Protein AF-A0A920TX94-F1 (afdb_monomer_lite)

Radius of gyration: 23.21 Å; chains: 1; bounding box: 43×27×56 Å

Foldseek 3Di:
DPPVLVVVLVVLVVVLVPDDPPDPCNVVSVVVSVVSVPAPPDPPGPPPDDDDVVVVVVVVVVVVVVVVVVVVVD

Structure (mmCIF, N/CA/C/O backbone):
data_AF-A0A920TX94-F1
#
_entry.id   AF-A0A920TX94-F1
#
loo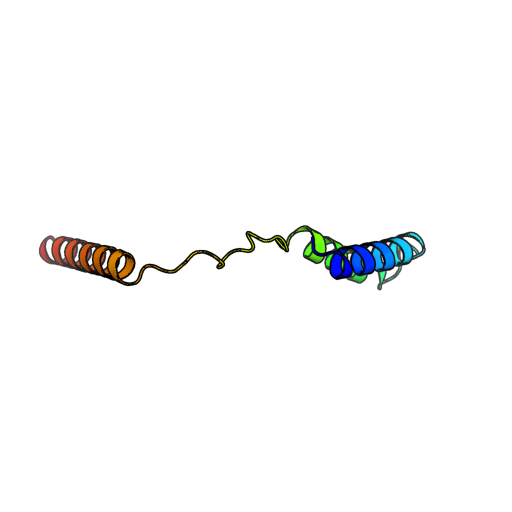p_
_atom_site.group_PDB
_atom_site.id
_atom_site.type_symbol
_atom_site.label_atom_id
_atom_site.label_alt_id
_atom_site.label_comp_id
_atom_site.label_asym_id
_atom_site.label_entity_id
_atom_site.label_seq_id
_atom_site.pdbx_PDB_ins_code
_atom_site.Cartn_x
_atom_site.Cartn_y
_atom_site.Cartn_z
_atom_site.occupancy
_atom_site.B_iso_or_equiv
_atom_site.auth_seq_id
_atom_site.auth_comp_id
_atom_site.auth_asym_id
_atom_site.auth_atom_id
_atom_site.pdbx_PDB_model_num
ATOM 1 N N . MET A 1 1 ? -4.873 7.322 -5.905 1.00 70.69 1 MET A N 1
ATOM 2 C CA . MET A 1 1 ? -3.488 7.783 -5.680 1.00 70.69 1 MET A CA 1
ATOM 3 C C . MET A 1 1 ? -3.349 9.214 -6.176 1.00 70.69 1 MET A C 1
ATOM 5 O O . MET 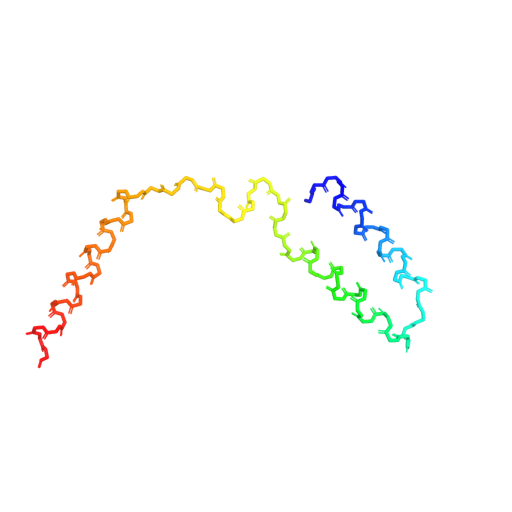A 1 1 ? -3.833 9.487 -7.272 1.00 70.69 1 MET A O 1
ATOM 9 N N . PRO A 1 2 ? -2.706 10.113 -5.416 1.00 82.69 2 PRO A N 1
ATOM 10 C CA . PRO A 1 2 ? -2.358 11.456 -5.863 1.00 82.69 2 PRO A CA 1
ATOM 11 C C . PRO A 1 2 ? -1.382 11.372 -7.042 1.00 82.69 2 PRO A C 1
ATOM 13 O O . PRO A 1 2 ? -0.616 10.408 -7.139 1.00 82.69 2 PRO A O 1
ATOM 16 N N . LYS A 1 3 ? -1.397 12.372 -7.931 1.00 83.94 3 LYS A N 1
ATOM 17 C CA . LYS A 1 3 ? -0.602 12.360 -9.175 1.00 83.94 3 LYS A CA 1
ATOM 18 C C . LYS A 1 3 ? 0.891 12.132 -8.913 1.00 83.94 3 LYS A C 1
ATOM 20 O O . LYS A 1 3 ? 1.479 11.234 -9.504 1.00 83.94 3 LYS A O 1
ATOM 25 N N . GLU A 1 4 ? 1.459 12.855 -7.951 1.00 86.06 4 GLU A N 1
ATOM 26 C CA . GLU A 1 4 ? 2.884 12.777 -7.601 1.00 86.06 4 GLU A CA 1
ATOM 27 C C . GLU A 1 4 ? 3.309 11.392 -7.090 1.00 86.06 4 GLU A C 1
ATOM 29 O O . GLU A 1 4 ? 4.384 10.893 -7.429 1.00 86.06 4 GLU A O 1
ATOM 34 N N . VAL A 1 5 ? 2.461 10.741 -6.286 1.00 86.31 5 VAL A N 1
ATOM 35 C CA . VAL A 1 5 ? 2.758 9.402 -5.757 1.00 86.31 5 VAL A CA 1
ATOM 36 C C . VAL A 1 5 ? 2.668 8.359 -6.866 1.00 86.31 5 VAL A C 1
ATOM 38 O O . VAL A 1 5 ? 3.527 7.486 -6.960 1.00 86.31 5 VAL A O 1
ATOM 41 N N . GLY A 1 6 ? 1.672 8.481 -7.749 1.00 87.25 6 GLY A N 1
ATOM 42 C CA . GLY A 1 6 ? 1.529 7.597 -8.905 1.00 87.25 6 GLY A CA 1
ATOM 43 C C . GLY A 1 6 ? 2.706 7.697 -9.881 1.00 87.25 6 GLY A C 1
ATOM 44 O O . GLY A 1 6 ? 3.147 6.682 -10.416 1.00 87.25 6 GLY A O 1
ATOM 45 N N . GLU A 1 7 ? 3.250 8.895 -10.097 1.00 90.75 7 GLU A N 1
ATOM 46 C CA . GL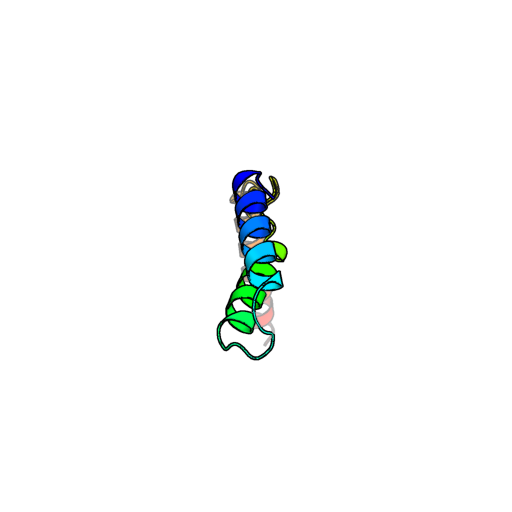U A 1 7 ? 4.443 9.093 -10.930 1.00 90.75 7 GLU A CA 1
ATOM 47 C C . GLU A 1 7 ? 5.692 8.449 -10.319 1.00 90.75 7 GLU A C 1
ATOM 49 O O . GLU A 1 7 ? 6.424 7.746 -11.022 1.00 90.75 7 GLU A O 1
ATOM 54 N N . LYS A 1 8 ? 5.905 8.611 -9.006 1.00 88.81 8 LYS A N 1
ATOM 55 C CA . LYS A 1 8 ? 7.003 7.943 -8.287 1.00 88.81 8 LYS A CA 1
ATOM 56 C C . LYS A 1 8 ? 6.870 6.420 -8.327 1.00 88.81 8 LYS A C 1
ATOM 58 O O . LYS A 1 8 ? 7.839 5.748 -8.663 1.00 88.81 8 LYS A O 1
ATOM 63 N N . ALA A 1 9 ? 5.675 5.883 -8.077 1.00 90.62 9 ALA A N 1
ATOM 64 C CA . ALA A 1 9 ? 5.418 4.444 -8.133 1.00 90.62 9 ALA A CA 1
ATOM 65 C C . ALA A 1 9 ? 5.733 3.860 -9.521 1.00 90.62 9 ALA A C 1
ATOM 67 O O . ALA A 1 9 ? 6.414 2.845 -9.631 1.00 90.62 9 ALA A O 1
ATOM 68 N N . LYS A 1 10 ? 5.313 4.539 -10.598 1.00 91.56 10 LYS A N 1
ATOM 69 C CA . LYS A 1 10 ? 5.625 4.126 -11.978 1.00 91.56 10 LYS A CA 1
ATOM 70 C C . LYS A 1 10 ? 7.121 4.176 -12.288 1.00 91.56 10 LYS A C 1
ATOM 72 O O . LYS A 1 10 ? 7.609 3.345 -13.048 1.00 91.56 10 LYS A O 1
ATOM 77 N N . LYS A 1 11 ? 7.848 5.152 -11.740 1.00 92.44 11 LYS A N 1
ATOM 78 C CA . LYS A 1 11 ? 9.302 5.254 -11.910 1.00 92.44 11 LYS A CA 1
ATOM 79 C C . LYS A 1 11 ? 10.024 4.092 -11.227 1.00 92.44 11 LYS A C 1
ATOM 81 O O . LYS A 1 11 ? 10.881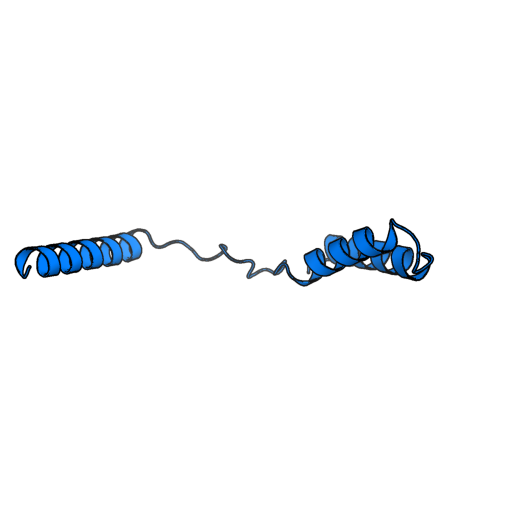 3.475 -11.854 1.00 92.44 11 LYS A O 1
ATOM 86 N N . GLU A 1 12 ? 9.658 3.775 -9.988 1.00 90.44 12 GLU A N 1
ATOM 87 C CA . GLU A 1 12 ? 10.245 2.641 -9.265 1.00 90.44 12 GLU A CA 1
ATOM 88 C C . GLU A 1 12 ? 9.851 1.296 -9.888 1.00 90.44 12 GLU A C 1
ATOM 90 O O . GLU A 1 12 ? 10.690 0.405 -9.976 1.00 90.44 12 GLU A O 1
ATOM 95 N N . LEU A 1 13 ? 8.633 1.168 -10.429 1.00 91.75 13 LEU A N 1
ATOM 96 C CA . LEU A 1 13 ? 8.219 -0.020 -11.182 1.00 91.75 13 LEU A CA 1
ATOM 97 C C . LEU A 1 13 ? 9.098 -0.248 -12.417 1.00 91.75 13 LEU A C 1
ATOM 99 O O . LEU A 1 13 ? 9.633 -1.338 -12.590 1.00 91.75 13 LEU A O 1
ATOM 103 N N . LYS A 1 14 ? 9.329 0.793 -13.228 1.00 92.50 14 LYS A N 1
ATOM 104 C CA . LYS A 1 14 ? 10.248 0.712 -14.378 1.00 92.50 14 LYS A CA 1
ATOM 105 C C . LYS A 1 14 ? 11.669 0.347 -13.963 1.00 92.50 14 LYS A C 1
ATOM 107 O O . LYS A 1 14 ? 12.370 -0.346 -14.689 1.00 92.50 14 LYS A O 1
ATOM 112 N N . ARG A 1 15 ? 12.120 0.835 -12.805 1.00 89.62 15 ARG A N 1
ATOM 113 C CA . ARG A 1 15 ? 13.433 0.480 -12.265 1.00 89.62 15 ARG A CA 1
ATOM 114 C C . ARG A 1 15 ? 13.479 -1.001 -11.884 1.00 89.62 15 ARG A C 1
ATOM 116 O O . ARG A 1 15 ? 14.451 -1.661 -12.231 1.00 89.62 15 ARG A O 1
ATOM 123 N N . LEU A 1 16 ? 12.440 -1.513 -11.223 1.00 89.44 16 LEU A N 1
ATOM 124 C CA . LEU A 1 16 ? 12.314 -2.922 -10.844 1.00 89.44 16 LEU A CA 1
ATOM 125 C C . LEU A 1 16 ? 12.270 -3.850 -12.069 1.00 89.44 16 LEU A C 1
ATOM 127 O O . LEU A 1 16 ? 12.926 -4.884 -12.053 1.00 89.44 16 LEU A O 1
ATOM 131 N N . GLU A 1 17 ? 11.567 -3.470 -13.141 1.00 89.56 17 GLU A N 1
ATOM 132 C CA . GLU A 1 17 ? 11.517 -4.234 -14.403 1.00 89.56 17 GLU A CA 1
ATOM 133 C C . GLU A 1 17 ? 12.904 -4.454 -15.031 1.00 89.56 17 GLU A C 1
ATOM 135 O O . GLU A 1 17 ? 13.131 -5.459 -15.700 1.00 89.56 17 GLU A O 1
ATOM 140 N N . LEU A 1 18 ? 13.839 -3.527 -14.804 1.00 91.06 18 LEU A N 1
ATOM 141 C CA . LEU A 1 18 ? 15.211 -3.597 -15.311 1.00 91.06 18 LEU A CA 1
ATOM 142 C C . LEU A 1 18 ? 16.173 -4.322 -14.354 1.00 91.06 18 LEU A C 1
ATOM 144 O O . LEU A 1 18 ? 17.321 -4.582 -14.723 1.00 91.06 18 LEU A O 1
ATOM 148 N N . MET A 1 19 ? 15.750 -4.635 -13.125 1.00 90.25 19 MET A N 1
ATOM 149 C CA . MET A 1 19 ? 16.592 -5.333 -12.154 1.00 90.25 19 MET A CA 1
ATOM 150 C C . MET A 1 19 ? 16.710 -6.820 -12.489 1.00 90.25 19 MET A C 1
ATOM 152 O O . MET A 1 19 ? 15.761 -7.471 -12.921 1.00 90.25 19 MET A O 1
ATOM 156 N N . GLN A 1 20 ? 17.883 -7.393 -12.218 1.00 89.19 20 GLN A N 1
ATOM 157 C CA . GLN A 1 20 ? 18.044 -8.843 -12.248 1.00 89.19 20 GLN A CA 1
ATOM 158 C C . GLN A 1 20 ? 17.214 -9.475 -11.114 1.00 89.19 20 GLN A C 1
ATOM 160 O O . GLN A 1 20 ? 17.367 -9.047 -9.967 1.00 89.19 20 GLN A O 1
ATOM 165 N N . PRO A 1 21 ? 16.398 -10.515 -11.379 1.00 80.19 21 PRO A N 1
ATOM 166 C CA . PRO A 1 21 ? 15.536 -11.136 -10.366 1.00 80.19 21 PRO A CA 1
ATOM 167 C C . PRO A 1 21 ? 16.277 -11.675 -9.134 1.00 80.19 21 PRO A C 1
ATOM 169 O O . PRO A 1 21 ? 15.707 -11.742 -8.052 1.00 80.19 21 PRO A O 1
ATOM 172 N N . MET A 1 22 ? 17.552 -12.040 -9.294 1.00 84.94 22 MET A N 1
ATOM 173 C CA . MET A 1 22 ? 18.411 -12.554 -8.219 1.00 84.94 22 MET A CA 1
ATOM 174 C C . MET A 1 22 ? 19.141 -11.445 -7.440 1.00 84.94 22 MET A C 1
ATOM 176 O O . MET A 1 22 ? 19.925 -11.741 -6.542 1.00 84.94 22 MET A O 1
ATOM 180 N N . SER A 1 23 ? 18.928 -10.171 -7.788 1.00 90.62 23 SER A N 1
ATOM 181 C CA . SER A 1 23 ? 19.518 -9.041 -7.067 1.00 90.62 23 SER A CA 1
ATOM 182 C C . SER A 1 23 ? 18.897 -8.897 -5.680 1.00 90.62 23 SER A C 1
ATOM 184 O O . SER A 1 23 ? 17.676 -8.942 -5.532 1.00 90.62 23 SER A O 1
ATOM 186 N N . ALA A 1 24 ? 19.729 -8.619 -4.674 1.00 85.00 24 ALA A N 1
ATOM 187 C CA . ALA A 1 24 ? 19.278 -8.305 -3.318 1.00 85.00 24 ALA A CA 1
ATOM 188 C C . ALA A 1 24 ? 18.404 -7.032 -3.250 1.00 85.00 24 ALA A C 1
ATOM 190 O O . ALA A 1 24 ? 17.652 -6.852 -2.295 1.00 85.00 24 ALA A O 1
ATOM 191 N N . GLU A 1 25 ? 18.460 -6.165 -4.267 1.00 86.94 25 GLU A N 1
ATOM 192 C CA . GLU A 1 25 ? 17.662 -4.933 -4.343 1.00 86.94 25 GLU A CA 1
ATOM 193 C C . GLU A 1 25 ? 16.233 -5.164 -4.865 1.00 86.94 25 GLU A C 1
ATOM 195 O O . GLU A 1 25 ? 15.315 -4.425 -4.503 1.00 86.94 25 GLU A O 1
ATOM 200 N N . ALA A 1 26 ? 16.019 -6.204 -5.679 1.00 88.75 26 ALA A N 1
ATOM 201 C CA . ALA A 1 26 ? 14.726 -6.511 -6.290 1.00 88.75 26 ALA A CA 1
ATOM 202 C C . ALA A 1 26 ? 13.599 -6.781 -5.267 1.00 88.75 26 ALA A C 1
ATOM 204 O O . ALA A 1 26 ? 12.530 -6.178 -5.402 1.00 88.75 26 ALA A O 1
ATOM 205 N N . PRO A 1 27 ? 13.788 -7.610 -4.215 1.00 90.56 27 PRO A N 1
ATOM 206 C CA . PRO A 1 27 ? 12.749 -7.807 -3.204 1.00 90.56 27 PRO A CA 1
ATOM 207 C C . PRO A 1 27 ? 12.459 -6.530 -2.406 1.00 90.56 27 PRO A C 1
ATOM 209 O O . PRO A 1 27 ? 11.313 -6.291 -2.042 1.00 90.56 27 PRO A O 1
ATOM 212 N N . VAL A 1 28 ? 13.458 -5.670 -2.179 1.00 90.19 28 VAL A N 1
ATOM 213 C CA . VAL A 1 28 ? 13.274 -4.399 -1.459 1.00 90.19 28 VAL A CA 1
ATOM 214 C C . VAL A 1 28 ? 12.416 -3.429 -2.275 1.00 90.19 28 VAL A C 1
ATOM 216 O O . VAL A 1 28 ? 11.458 -2.857 -1.755 1.00 90.19 28 VAL A O 1
ATOM 219 N N . ALA A 1 29 ? 12.716 -3.277 -3.567 1.00 90.25 29 ALA A N 1
ATOM 220 C CA . ALA A 1 29 ? 11.943 -2.429 -4.472 1.00 90.25 29 ALA A CA 1
ATOM 221 C C . ALA A 1 29 ? 10.512 -2.955 -4.684 1.00 90.25 29 ALA A C 1
ATOM 223 O O . ALA A 1 29 ? 9.567 -2.167 -4.731 1.00 90.25 29 ALA A O 1
ATOM 224 N N . ARG A 1 30 ? 10.331 -4.280 -4.743 1.00 91.56 30 ARG A N 1
ATOM 225 C CA . ARG A 1 30 ? 9.007 -4.906 -4.825 1.00 91.56 30 ARG A CA 1
ATOM 226 C C . ARG A 1 30 ? 8.150 -4.602 -3.597 1.00 91.56 30 ARG A C 1
ATOM 228 O O . ARG A 1 30 ? 7.049 -4.088 -3.761 1.00 91.56 30 ARG A O 1
ATOM 235 N N . THR A 1 31 ? 8.675 -4.832 -2.393 1.00 92.12 31 THR A N 1
ATOM 236 C CA . THR A 1 31 ? 7.966 -4.528 -1.139 1.00 92.12 31 THR A CA 1
ATOM 237 C C . THR A 1 31 ? 7.589 -3.049 -1.052 1.00 92.12 31 THR A C 1
ATOM 239 O O . THR A 1 31 ? 6.498 -2.703 -0.607 1.00 92.12 31 THR A O 1
ATOM 242 N N . TYR A 1 32 ? 8.466 -2.155 -1.519 1.00 90.94 32 TYR A N 1
ATOM 243 C CA . TYR A 1 32 ? 8.166 -0.725 -1.557 1.00 90.94 32 TYR A CA 1
ATOM 244 C C . TYR A 1 32 ? 6.965 -0.400 -2.459 1.00 90.94 32 TYR A C 1
ATOM 246 O O . TYR A 1 32 ? 6.089 0.369 -2.066 1.00 90.94 32 TYR A O 1
ATOM 254 N N . ILE A 1 33 ? 6.892 -0.999 -3.650 1.00 91.06 33 ILE A N 1
ATOM 255 C CA . ILE A 1 33 ? 5.757 -0.818 -4.567 1.00 91.06 33 ILE A CA 1
ATOM 256 C C . ILE A 1 33 ? 4.477 -1.429 -3.983 1.00 91.06 33 ILE A C 1
ATOM 258 O O . ILE A 1 33 ? 3.427 -0.794 -4.063 1.00 91.06 33 ILE A O 1
ATOM 262 N N . GLU A 1 34 ? 4.568 -2.605 -3.358 1.00 90.94 34 GLU A N 1
ATOM 263 C CA . GLU A 1 34 ? 3.442 -3.269 -2.682 1.00 90.94 34 GLU A CA 1
ATOM 264 C C . GLU A 1 34 ? 2.847 -2.368 -1.582 1.00 90.94 34 GLU A C 1
ATOM 266 O O . GLU A 1 34 ? 1.637 -2.145 -1.532 1.00 90.94 34 GLU A O 1
ATOM 271 N N . TRP A 1 35 ? 3.689 -1.717 -0.775 1.00 89.50 35 TRP A N 1
ATOM 272 C CA . TRP A 1 35 ? 3.218 -0.749 0.222 1.00 89.50 35 TRP A CA 1
ATOM 273 C C . TRP A 1 35 ? 2.525 0.459 -0.403 1.00 89.50 35 TRP A C 1
ATOM 275 O O . TRP A 1 35 ? 1.502 0.922 0.102 1.00 89.50 35 TRP A O 1
ATOM 285 N N . LEU A 1 36 ? 3.059 0.985 -1.507 1.00 87.56 36 LEU A N 1
ATOM 286 C CA . LEU A 1 36 ? 2.428 2.106 -2.201 1.00 87.56 36 LEU A CA 1
ATOM 287 C C . LEU A 1 36 ? 1.035 1.739 -2.724 1.00 87.56 36 LEU A C 1
ATOM 289 O O . LEU A 1 36 ? 0.170 2.614 -2.747 1.00 87.56 36 LEU A O 1
ATOM 293 N N . 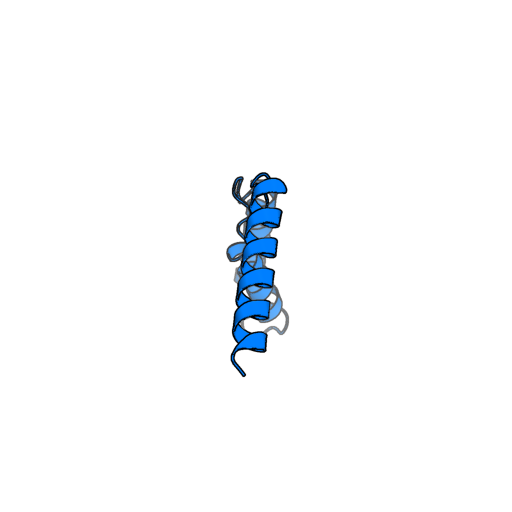THR A 1 37 ? 0.807 0.485 -3.127 1.00 85.88 37 THR A N 1
ATOM 294 C CA . THR A 1 37 ? -0.501 0.007 -3.603 1.00 85.88 37 THR A CA 1
ATOM 295 C C . THR A 1 37 ? -1.498 -0.284 -2.488 1.00 85.88 37 THR A C 1
ATOM 297 O O . THR A 1 37 ? -2.694 -0.081 -2.699 1.00 85.88 37 THR A O 1
ATOM 300 N N . ASP A 1 38 ? -1.024 -0.688 -1.311 1.00 87.62 38 ASP A N 1
ATOM 301 C CA . ASP A 1 38 ? -1.885 -1.066 -0.185 1.00 87.62 38 ASP A CA 1
ATOM 302 C C . ASP A 1 38 ? -2.439 0.143 0.583 1.00 87.62 38 ASP A C 1
ATOM 304 O O . ASP A 1 38 ? -3.500 0.067 1.210 1.00 87.62 38 ASP A O 1
ATOM 308 N N . ILE A 1 39 ? -1.752 1.288 0.539 1.00 84.88 39 ILE A N 1
ATOM 309 C CA . ILE A 1 39 ? -2.173 2.478 1.283 1.00 84.88 39 ILE A CA 1
ATOM 310 C C . ILE A 1 39 ? -3.324 3.191 0.544 1.00 84.88 39 ILE A C 1
ATOM 312 O O . ILE A 1 39 ? -3.179 3.577 -0.623 1.00 84.88 39 ILE A O 1
ATOM 316 N N . PRO A 1 40 ? -4.456 3.486 1.218 1.00 79.38 40 PRO A N 1
ATOM 317 C CA . PRO A 1 40 ? -5.576 4.213 0.625 1.00 79.38 40 PRO A CA 1
ATOM 318 C C . PRO A 1 40 ? -5.266 5.717 0.508 1.00 79.38 40 PRO A C 1
ATOM 320 O O . PRO A 1 40 ? -5.806 6.544 1.234 1.00 79.38 40 PRO A O 1
ATOM 323 N N . LEU A 1 41 ? -4.404 6.095 -0.440 1.00 75.50 41 LEU A N 1
ATOM 324 C CA . LEU A 1 41 ? -3.938 7.472 -0.686 1.00 75.50 41 LEU A CA 1
ATOM 325 C C . LEU A 1 41 ? -4.986 8.380 -1.386 1.00 75.50 41 LEU A C 1
ATOM 327 O O . LEU A 1 41 ? -4.637 9.264 -2.165 1.00 75.50 41 LEU A O 1
ATOM 331 N N . GLY A 1 42 ? -6.281 8.112 -1.229 1.00 72.38 42 GLY A N 1
ATOM 332 C CA . GLY A 1 42 ? -7.363 8.888 -1.849 1.00 72.38 42 GLY A CA 1
ATOM 333 C C . GLY A 1 42 ? -7.947 9.954 -0.920 1.00 72.38 42 GLY A C 1
ATOM 334 O O . GLY A 1 42 ? -7.599 10.026 0.252 1.00 72.38 42 GLY A O 1
ATOM 335 N N . GLU A 1 43 ? -8.914 10.732 -1.415 1.00 61.16 43 GLU A N 1
ATOM 336 C CA . GLU A 1 43 ? -9.669 11.725 -0.618 1.00 61.16 43 GLU A CA 1
ATOM 337 C C . GLU A 1 43 ? -10.410 11.109 0.589 1.00 61.16 43 GLU A C 1
ATOM 339 O O . GLU A 1 43 ? -10.769 11.802 1.538 1.00 61.16 43 GLU A O 1
ATOM 344 N N . LYS A 1 44 ? -10.595 9.783 0.577 1.00 61.06 44 LYS A N 1
ATOM 345 C CA . LYS A 1 44 ? -11.148 8.979 1.675 1.00 61.06 44 LYS A CA 1
ATOM 346 C C . LYS A 1 44 ? -10.078 8.164 2.413 1.00 61.06 44 LYS A C 1
ATOM 348 O O . LYS A 1 44 ? -10.355 7.050 2.852 1.00 61.06 44 LYS A O 1
ATOM 353 N N . ALA A 1 45 ? -8.848 8.670 2.502 1.00 63.59 45 ALA A N 1
ATOM 354 C CA . ALA A 1 45 ? -7.847 8.094 3.393 1.00 63.59 45 ALA A CA 1
ATOM 355 C C . ALA A 1 45 ? -8.433 7.989 4.812 1.00 63.59 45 ALA A C 1
ATOM 357 O O . ALA A 1 45 ? -9.133 8.897 5.271 1.00 63.59 45 ALA A O 1
ATOM 358 N N . ALA A 1 46 ? -8.195 6.859 5.482 1.00 58.62 46 ALA A N 1
ATOM 359 C CA . ALA A 1 46 ? -8.745 6.593 6.807 1.00 58.62 46 ALA A CA 1
ATOM 360 C C . ALA A 1 46 ? -8.419 7.758 7.761 1.00 58.62 46 ALA A C 1
ATOM 362 O O . ALA A 1 46 ? -7.252 8.084 7.964 1.00 58.62 46 ALA A O 1
ATOM 363 N N . GLY A 1 47 ? -9.452 8.401 8.319 1.00 61.75 47 GLY A N 1
ATOM 364 C CA . GLY A 1 47 ? -9.300 9.509 9.271 1.00 61.75 47 GLY A CA 1
ATOM 365 C C . GLY A 1 47 ? -9.746 10.895 8.790 1.00 61.75 47 GLY A C 1
ATOM 366 O O . GLY A 1 47 ? -9.627 11.847 9.555 1.00 61.75 47 GLY A O 1
ATOM 367 N N . THR A 1 48 ? -10.296 11.040 7.579 1.00 59.41 48 THR A N 1
ATOM 368 C CA . THR A 1 48 ? -10.921 12.312 7.147 1.00 59.41 48 THR A CA 1
ATOM 369 C C . THR A 1 48 ? -12.335 12.524 7.699 1.00 59.41 48 THR A C 1
ATOM 371 O O . THR A 1 48 ? -12.922 13.596 7.530 1.00 59.41 48 THR A O 1
ATOM 374 N N . GLU A 1 49 ? -12.896 11.530 8.388 1.00 73.06 49 GLU A N 1
ATOM 375 C CA . GLU A 1 49 ? -14.198 11.652 9.033 1.00 73.06 49 GLU A CA 1
ATOM 376 C C . GLU A 1 49 ? -14.120 12.546 10.276 1.00 73.06 49 GLU A C 1
ATOM 378 O O . GLU A 1 49 ? -13.236 12.414 11.123 1.00 73.06 49 GLU A O 1
ATOM 383 N N . LYS A 1 50 ? -15.081 13.467 10.411 1.00 73.94 50 LYS A N 1
ATOM 384 C CA . LYS A 1 50 ? -15.183 14.324 11.595 1.00 73.94 50 LYS A CA 1
ATOM 385 C C . LYS A 1 50 ? -15.509 13.466 12.816 1.00 73.94 50 LYS A C 1
ATOM 387 O O . LYS A 1 50 ? -16.620 12.952 12.940 1.00 73.94 50 LYS A O 1
ATOM 392 N N . ILE A 1 51 ? -14.561 13.369 13.743 1.00 77.81 51 ILE A N 1
ATOM 393 C CA . ILE A 1 51 ? -14.743 12.661 15.011 1.00 77.81 51 ILE A CA 1
ATOM 394 C C . ILE A 1 51 ? -15.804 13.392 15.846 1.00 77.81 51 ILE A C 1
ATOM 396 O O . ILE A 1 51 ? -15.602 14.520 16.298 1.00 77.81 51 ILE A O 1
ATOM 400 N N . LYS A 1 52 ? -16.947 12.742 16.078 1.00 87.06 52 LYS A N 1
ATOM 401 C CA . LYS A 1 52 ? -18.018 13.267 16.932 1.00 87.06 52 LYS A CA 1
ATOM 402 C C . LYS A 1 52 ? -17.788 12.862 18.387 1.00 87.06 52 LYS A C 1
ATOM 404 O O . LYS A 1 52 ? -18.179 11.782 18.828 1.00 87.06 52 LYS A O 1
ATOM 409 N N . ILE A 1 53 ? -17.187 13.769 19.152 1.00 87.25 53 ILE A N 1
ATOM 410 C CA . ILE A 1 53 ? -16.825 13.562 20.567 1.00 87.25 53 ILE A CA 1
ATOM 411 C C . ILE A 1 53 ? -18.041 13.157 21.422 1.00 87.25 53 ILE A C 1
ATOM 413 O O . ILE A 1 53 ? -17.949 12.272 22.271 1.00 87.25 53 ILE A O 1
ATOM 417 N N . SER A 1 54 ? -19.206 13.755 21.171 1.00 90.31 54 SER A N 1
ATOM 418 C CA . SER A 1 54 ? -20.440 13.492 21.921 1.00 90.31 54 SER A CA 1
ATOM 419 C C . SER A 1 54 ? -21.006 12.083 21.702 1.00 90.31 54 SER A C 1
ATOM 421 O O . SER A 1 54 ? -21.565 11.500 22.632 1.00 90.31 54 SER A O 1
ATOM 423 N N . GLU A 1 55 ? -20.846 11.502 20.511 1.00 88.19 55 GLU A N 1
ATOM 424 C CA . GLU A 1 55 ? -21.208 10.101 20.247 1.00 88.19 55 GLU A CA 1
ATOM 425 C C . GLU A 1 55 ? -20.211 9.148 20.924 1.00 88.19 55 GLU A C 1
ATOM 427 O O . GLU A 1 55 ? -20.625 8.215 21.616 1.00 88.19 55 GLU A O 1
ATOM 432 N N . ALA A 1 56 ? -18.909 9.443 20.841 1.00 89.19 56 ALA A N 1
ATOM 433 C CA . ALA A 1 56 ? -17.864 8.661 21.504 1.00 89.19 56 ALA A CA 1
ATOM 434 C C . ALA A 1 56 ? -18.053 8.601 23.033 1.00 89.19 56 ALA A C 1
ATOM 436 O O . ALA A 1 56 ? -17.936 7.535 23.641 1.00 89.19 56 ALA A O 1
ATOM 437 N N . GLN A 1 57 ? -18.426 9.722 23.661 1.00 92.31 57 GLN A N 1
ATOM 438 C CA . GLN A 1 57 ? -18.687 9.782 25.100 1.00 92.31 57 GLN A CA 1
ATOM 439 C C . GLN A 1 57 ? -19.891 8.917 25.513 1.00 92.31 57 GLN A C 1
ATOM 441 O O . GLN A 1 57 ? -19.855 8.267 26.561 1.00 92.31 57 GLN A O 1
ATOM 446 N N . LYS A 1 58 ? -20.952 8.867 24.694 1.00 93.69 58 LYS A N 1
ATOM 447 C CA . LYS A 1 58 ? -22.117 8.000 24.943 1.00 93.69 58 LYS A CA 1
ATOM 448 C C . LYS A 1 58 ? -21.732 6.523 24.893 1.00 93.69 58 LYS A C 1
ATOM 450 O O . LYS A 1 58 ? -22.082 5.786 25.815 1.00 93.69 58 LYS A O 1
ATOM 455 N N . VAL A 1 59 ? -20.975 6.118 23.871 1.00 92.19 59 VAL A N 1
ATOM 456 C CA . VAL A 1 59 ? -20.478 4.740 23.723 1.00 92.19 59 VAL A CA 1
ATOM 457 C C . VAL A 1 59 ? -19.597 4.357 24.912 1.00 92.19 59 VAL A C 1
ATOM 459 O O . VAL A 1 59 ? -19.811 3.311 25.523 1.00 92.19 59 VAL A O 1
ATOM 462 N N . LEU A 1 60 ? -18.671 5.230 25.319 1.00 92.25 60 LEU A N 1
ATOM 463 C CA . LEU A 1 60 ? -17.820 4.995 26.485 1.00 92.25 60 LEU A CA 1
ATOM 464 C C . LEU A 1 60 ? -18.645 4.819 27.769 1.00 92.25 60 LEU A C 1
ATOM 466 O O . LEU A 1 60 ? -18.429 3.871 28.524 1.00 92.25 60 LEU A O 1
ATOM 470 N N . MET A 1 61 ? -19.627 5.693 28.005 1.00 93.25 61 MET A N 1
ATOM 471 C CA . MET A 1 61 ? -20.513 5.573 29.166 1.00 93.25 61 MET A CA 1
ATOM 472 C C . MET A 1 61 ? -21.328 4.277 29.146 1.00 93.25 61 MET A C 1
ATOM 474 O O . MET A 1 61 ? -21.510 3.660 30.196 1.00 93.25 61 MET A O 1
ATOM 478 N N . GLN A 1 62 ? -21.804 3.840 27.979 1.00 93.19 62 GLN A N 1
ATOM 479 C CA . GLN A 1 62 ? -22.505 2.565 27.832 1.00 93.19 62 GLN A CA 1
ATOM 480 C C . GLN A 1 62 ? -21.594 1.386 28.189 1.00 93.19 62 GLN A C 1
ATOM 482 O O . GLN A 1 62 ? -21.976 0.555 29.008 1.00 93.19 62 GLN A O 1
ATOM 487 N N . ILE A 1 63 ? -20.364 1.359 27.667 1.00 93.31 63 ILE A N 1
ATOM 488 C CA . ILE A 1 63 ? -19.379 0.309 27.967 1.00 93.31 63 ILE A CA 1
ATOM 489 C C . ILE A 1 63 ? -19.069 0.252 29.469 1.00 93.31 63 ILE A C 1
ATOM 491 O O . ILE A 1 63 ? -19.041 -0.830 30.060 1.00 93.31 63 ILE A O 1
ATOM 495 N N . ILE A 1 64 ? -18.873 1.409 30.110 1.00 92.94 64 ILE A N 1
ATOM 496 C CA . ILE A 1 64 ? -18.608 1.489 31.552 1.00 92.94 64 ILE A CA 1
ATOM 497 C C . ILE A 1 64 ? -19.794 0.940 32.356 1.00 92.94 64 ILE A C 1
ATOM 499 O O . ILE A 1 64 ? -19.584 0.194 33.314 1.00 92.94 64 ILE A O 1
ATOM 503 N N . ARG A 1 65 ? -21.036 1.269 31.974 1.00 89.50 65 ARG A N 1
ATOM 504 C CA . ARG A 1 65 ? -22.246 0.753 32.638 1.00 89.50 65 ARG A CA 1
ATOM 505 C C . ARG A 1 65 ? -22.368 -0.762 32.497 1.00 89.50 65 ARG A C 1
ATOM 507 O O . ARG A 1 65 ? -22.569 -1.435 33.505 1.00 89.50 65 ARG A O 1
ATOM 514 N N . THR A 1 66 ? -22.176 -1.300 31.293 1.00 87.00 66 THR A N 1
ATOM 515 C CA . THR A 1 66 ? -22.239 -2.748 31.041 1.00 87.00 66 THR A CA 1
ATOM 516 C C . THR A 1 66 ? -21.187 -3.500 31.852 1.00 87.00 66 THR A C 1
ATOM 518 O O . THR A 1 66 ? -21.506 -4.489 32.508 1.00 87.00 66 THR A O 1
ATOM 521 N N . ARG A 1 67 ? -19.944 -3.001 31.901 1.00 87.19 67 ARG A N 1
ATOM 522 C CA . ARG A 1 67 ? -18.885 -3.616 32.719 1.00 87.19 67 ARG A CA 1
ATOM 523 C C . ARG A 1 67 ? -19.172 -3.549 34.217 1.00 87.19 67 ARG A C 1
ATOM 525 O O . ARG A 1 67 ? -18.893 -4.513 34.920 1.00 87.19 67 ARG A O 1
ATOM 532 N N . LYS A 1 68 ? -19.731 -2.442 34.718 1.00 81.94 68 LYS A N 1
ATOM 533 C CA . LYS A 1 68 ? -2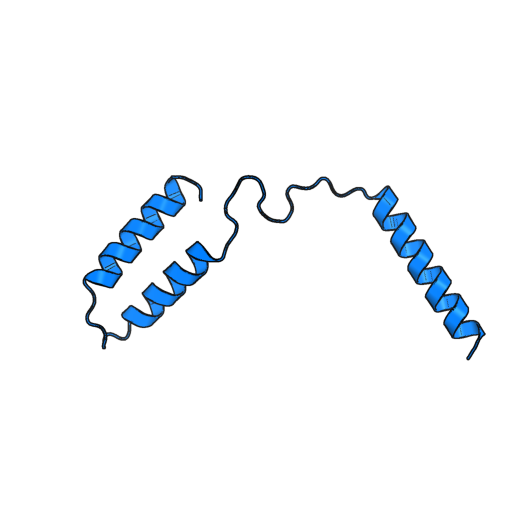0.148 -2.347 36.127 1.00 81.94 68 LYS A CA 1
ATOM 534 C C . LYS A 1 68 ? -21.254 -3.355 36.446 1.00 81.94 68 LYS A C 1
ATOM 536 O O . LYS A 1 68 ? -21.143 -4.038 37.452 1.00 81.94 68 LYS A O 1
ATOM 541 N N . SER A 1 69 ? -22.242 -3.504 35.562 1.00 74.69 69 SER A N 1
ATOM 542 C CA . SER A 1 69 ? -23.334 -4.475 35.714 1.00 74.69 69 SER A CA 1
ATOM 543 C C . SER A 1 69 ? -22.849 -5.931 35.711 1.00 74.69 69 SER A C 1
ATOM 545 O O . SER A 1 69 ? -23.316 -6.721 36.527 1.00 74.69 69 SER A O 1
ATOM 547 N N . GLN A 1 70 ? -21.873 -6.281 34.866 1.00 70.44 70 GLN A N 1
ATOM 548 C CA . GLN A 1 70 ? -21.264 -7.619 34.869 1.00 70.44 70 GLN A CA 1
ATOM 549 C C . GLN A 1 70 ? -20.381 -7.889 36.095 1.00 70.44 70 GLN A C 1
ATOM 551 O O . GLN A 1 70 ? -20.216 -9.038 36.494 1.00 70.44 70 GLN A O 1
ATOM 556 N N . ARG A 1 71 ? -19.818 -6.841 36.708 1.00 70.75 71 ARG A N 1
ATOM 557 C CA . ARG A 1 71 ? -19.019 -6.950 37.936 1.00 70.75 71 ARG A CA 1
ATOM 558 C C . ARG A 1 71 ? -19.873 -7.026 39.202 1.00 70.75 71 ARG A C 1
ATOM 560 O O . ARG A 1 71 ? -19.377 -7.473 40.218 1.00 70.75 71 ARG A O 1
ATOM 567 N N . THR A 1 72 ? -21.121 -6.567 39.154 1.00 63.47 72 THR A N 1
ATOM 568 C CA . THR A 1 72 ? -22.084 -6.698 40.262 1.00 63.47 72 THR A CA 1
ATOM 569 C C . THR A 1 72 ? -22.851 -8.022 40.244 1.00 63.47 72 THR A C 1
ATOM 571 O O . THR A 1 72 ? -23.592 -8.291 41.179 1.00 63.47 72 THR A O 1
ATOM 574 N N . TYR A 1 73 ? -22.717 -8.810 39.171 1.00 56.72 73 TYR A N 1
ATOM 575 C CA . TYR A 1 73 ? -23.375 -10.112 38.991 1.00 56.72 73 TYR A CA 1
ATOM 576 C C . TYR A 1 73 ? -22.421 -11.316 39.137 1.00 56.72 73 TYR A C 1
ATOM 578 O O . TYR A 1 73 ? -22.889 -12.450 39.075 1.00 56.72 73 TYR A O 1
ATOM 586 N N . ASN A 1 74 ? -21.117 -11.073 39.320 1.00 51.75 74 ASN A N 1
ATOM 587 C CA . ASN A 1 74 ? -20.111 -12.053 39.754 1.00 51.75 74 ASN A CA 1
ATOM 588 C C . ASN A 1 74 ? -19.673 -11.709 41.175 1.00 51.75 74 ASN A C 1
ATOM 590 O O . ASN A 1 74 ? -19.352 -12.649 41.928 1.00 51.75 74 ASN A O 1
#

pLDDT: mean 83.52, std 10.71, range [51.75, 93.69]

Secondary structure (DSSP, 8-state):
--HHHHHHHHHHHHHHHTS-TT-THHHHHHHHHHHHHHS--STT-TT-S---HHHHHHHHHHHHHHHHHHHS--

Sequence (74 aa):
MPKEVGEKAKKELKRLELMQPMSAEAPVARTYIEWLTDIPLGEKAAGTEKIKISEAQKVLMQIIRTRKSQRTYN